Protein AF-A0A920DZ50-F1 (afdb_monomer)

Mean predicted aligned error: 3.48 Å

Structure (mmCIF, N/CA/C/O backbone):
data_AF-A0A920DZ50-F1
#
_entry.id   AF-A0A920DZ50-F1
#
loop_
_atom_site.group_PDB
_atom_site.id
_atom_site.type_symbol
_atom_site.label_atom_id
_atom_site.label_alt_id
_atom_site.label_comp_id
_atom_site.label_asym_id
_atom_site.label_entity_id
_atom_site.label_seq_id
_atom_site.pdbx_PDB_ins_code
_atom_site.Cartn_x
_atom_site.Cartn_y
_atom_site.Cartn_z
_atom_site.occupancy
_atom_site.B_iso_or_equiv
_atom_site.auth_seq_id
_atom_site.auth_comp_id
_atom_site.auth_asym_id
_atom_site.auth_atom_id
_atom_site.pdbx_PDB_model_num
ATOM 1 N N . MET A 1 1 ? 1.547 -5.696 9.632 1.00 77.69 1 MET A N 1
ATOM 2 C CA . MET A 1 1 ? 0.436 -6.673 9.525 1.00 77.69 1 MET A CA 1
ATOM 3 C C . MET A 1 1 ? -0.473 -6.684 10.744 1.00 77.69 1 MET A C 1
ATOM 5 O O . MET A 1 1 ? -1.643 -6.391 10.562 1.00 77.69 1 MET A O 1
ATOM 9 N N . PHE A 1 2 ? 0.017 -6.993 11.954 1.00 88.69 2 PHE A N 1
ATOM 10 C CA . PHE A 1 2 ? -0.827 -7.131 13.159 1.00 88.69 2 PHE A CA 1
ATOM 11 C C . PHE A 1 2 ? -1.741 -5.921 13.422 1.00 88.69 2 PHE A C 1
ATOM 13 O O . PHE A 1 2 ? -2.941 -6.083 13.613 1.00 88.69 2 PHE A O 1
ATOM 20 N N . GLU A 1 3 ? -1.206 -4.700 13.322 1.00 90.31 3 GLU A N 1
ATOM 21 C CA . GLU A 1 3 ? -1.996 -3.473 13.505 1.00 90.31 3 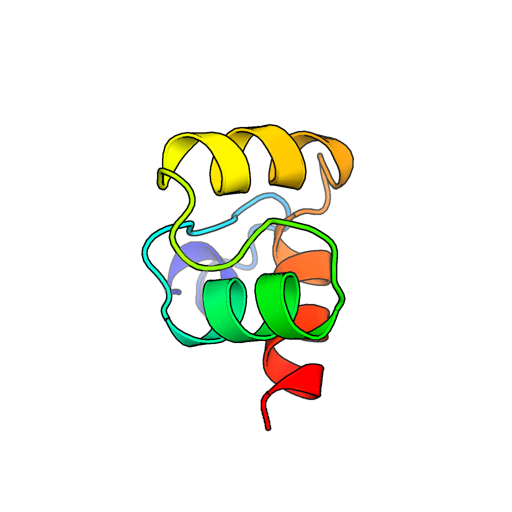GLU A CA 1
ATOM 22 C C . GLU A 1 3 ? -3.187 -3.369 12.534 1.00 90.31 3 GLU A C 1
ATOM 24 O O . GLU A 1 3 ? -4.241 -2.874 12.914 1.00 90.31 3 GLU A O 1
ATOM 29 N N . ILE A 1 4 ? -3.036 -3.859 11.300 1.00 91.06 4 ILE A N 1
ATOM 30 C CA . ILE A 1 4 ? -4.073 -3.797 10.260 1.00 91.06 4 ILE A CA 1
ATOM 31 C C . ILE A 1 4 ? -5.104 -4.911 10.471 1.00 91.06 4 ILE A C 1
ATOM 33 O O . ILE A 1 4 ? -6.299 -4.645 10.493 1.00 91.06 4 ILE A O 1
ATOM 37 N N . PHE A 1 5 ? -4.649 -6.157 10.644 1.00 91.12 5 PHE A N 1
ATOM 38 C CA . PHE A 1 5 ? -5.526 -7.336 10.615 1.00 91.12 5 PHE A CA 1
ATOM 39 C C . PHE A 1 5 ? -6.063 -7.769 11.982 1.00 91.12 5 PHE A C 1
ATOM 41 O O . PHE A 1 5 ? -7.093 -8.432 12.043 1.00 91.12 5 PHE A O 1
ATOM 48 N N . SER A 1 6 ? -5.372 -7.431 13.070 1.00 93.56 6 SER A N 1
ATOM 49 C CA . SER A 1 6 ? -5.752 -7.847 14.426 1.00 93.56 6 SER A CA 1
ATOM 50 C C . SER A 1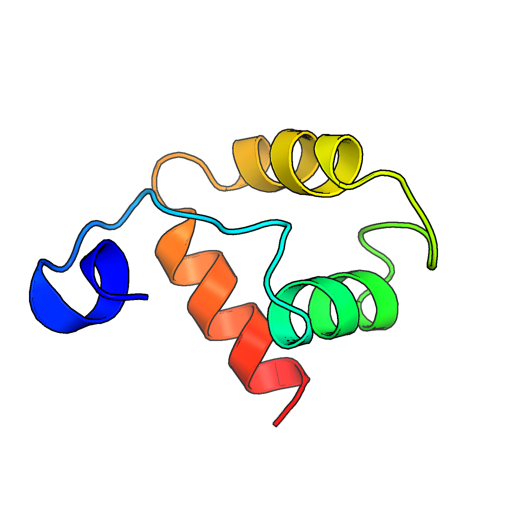 6 ? -6.294 -6.691 15.258 1.00 93.56 6 SER A C 1
ATOM 52 O O . SER A 1 6 ? -7.244 -6.885 16.007 1.00 93.56 6 SER A O 1
ATOM 54 N N . ILE A 1 7 ? -5.715 -5.493 15.125 1.00 93.56 7 ILE A N 1
ATOM 55 C CA . ILE A 1 7 ? -6.181 -4.296 15.849 1.00 93.56 7 ILE A CA 1
ATOM 56 C C . ILE A 1 7 ? -7.178 -3.480 15.018 1.00 93.56 7 ILE A C 1
ATOM 58 O O . ILE A 1 7 ? -8.056 -2.834 15.583 1.00 93.56 7 ILE A O 1
ATOM 62 N N . GLY A 1 8 ? -7.068 -3.501 13.687 1.00 90.69 8 GLY A N 1
ATOM 63 C CA . GLY A 1 8 ? -7.938 -2.717 12.809 1.00 90.69 8 GLY A CA 1
ATOM 64 C C . GLY A 1 8 ? -7.561 -1.236 12.724 1.00 90.69 8 GLY A C 1
ATOM 65 O O . GLY A 1 8 ? -8.425 -0.394 12.484 1.00 90.69 8 GLY A O 1
ATOM 66 N N . LYS A 1 9 ? -6.283 -0.882 12.922 1.00 93.88 9 LYS A N 1
ATOM 67 C CA . LYS A 1 9 ? -5.820 0.484 12.646 1.00 93.88 9 LYS A CA 1
ATOM 68 C C . LYS A 1 9 ? -5.950 0.791 11.158 1.00 93.88 9 LYS A C 1
ATOM 70 O O . LYS A 1 9 ? -5.548 -0.002 10.313 1.00 93.88 9 LYS A O 1
ATOM 75 N N . LEU A 1 10 ? -6.465 1.983 10.868 1.00 92.38 10 LEU A N 1
ATOM 76 C CA . LEU A 1 10 ? -6.724 2.446 9.505 1.00 92.38 10 LEU A CA 1
ATOM 77 C C . LEU A 1 10 ? -5.554 3.227 8.889 1.00 92.38 10 LEU A C 1
ATOM 79 O O . LEU A 1 10 ? -5.516 3.395 7.672 1.00 92.38 10 LEU A O 1
ATOM 83 N N . ASP A 1 11 ? -4.588 3.658 9.705 1.00 94.38 11 ASP A N 1
ATOM 84 C CA . ASP A 1 11 ? -3.504 4.552 9.288 1.00 94.3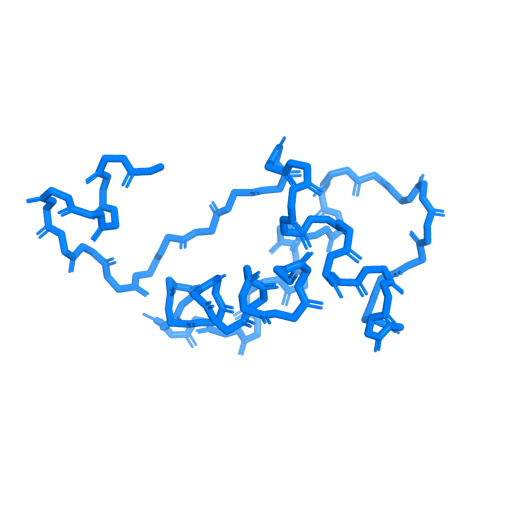8 11 ASP A CA 1
ATOM 85 C C . ASP A 1 11 ? -2.103 3.926 9.389 1.00 94.38 11 ASP A C 1
ATOM 87 O O . ASP A 1 11 ? -1.170 4.487 9.965 1.00 94.38 11 ASP A O 1
ATOM 91 N N . VAL A 1 12 ? -1.949 2.716 8.860 1.00 93.44 12 VAL A N 1
ATOM 92 C CA . VAL A 1 12 ? -0.694 1.951 8.882 1.00 93.44 12 VAL A CA 1
ATOM 93 C C . VAL A 1 12 ? -0.275 1.579 7.465 1.00 93.44 12 VAL A C 1
ATOM 95 O O . VAL A 1 12 ? -1.063 0.993 6.723 1.00 93.44 12 VAL A O 1
ATOM 98 N N . PHE A 1 13 ? 0.985 1.863 7.138 1.00 93.50 13 PHE A N 1
ATOM 99 C CA . PHE A 1 13 ? 1.676 1.468 5.910 1.00 93.50 13 PHE A CA 1
ATOM 100 C C . PHE A 1 13 ? 3.027 0.820 6.255 1.00 93.50 13 PHE A C 1
ATOM 102 O O . PHE A 1 13 ? 3.565 1.045 7.340 1.00 93.50 13 PHE A O 1
ATOM 109 N N . SER A 1 14 ? 3.568 -0.018 5.364 1.00 91.75 14 SER A N 1
ATOM 110 C CA . SER A 1 14 ? 4.876 -0.650 5.563 1.00 91.75 14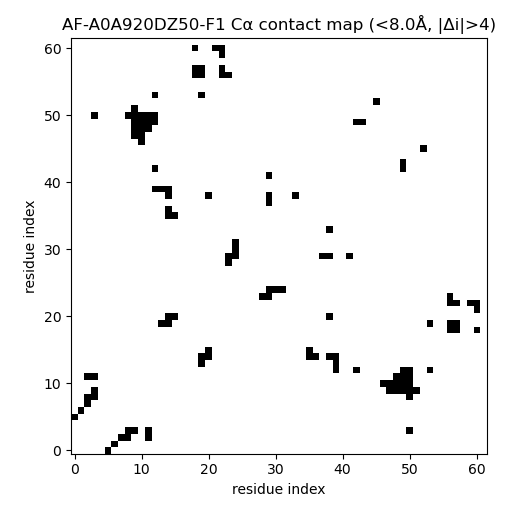 SER A CA 1
ATOM 111 C C . SER A 1 14 ? 5.706 -0.670 4.279 1.00 91.75 14 SER A C 1
ATOM 113 O O . SER A 1 14 ? 5.542 -1.553 3.440 1.00 91.75 14 SER A O 1
ATOM 115 N N . SER A 1 15 ? 6.672 0.244 4.159 1.00 90.44 15 SER A N 1
ATOM 116 C CA . SER A 1 15 ? 7.631 0.297 3.039 1.00 90.44 15 SER A CA 1
ATOM 117 C C . SER A 1 15 ? 8.527 -0.942 2.900 1.00 90.44 15 SER A C 1
ATOM 119 O O . SER A 1 15 ? 9.116 -1.187 1.844 1.00 90.44 15 SER A O 1
ATOM 121 N N . LYS A 1 16 ? 8.647 -1.756 3.955 1.00 89.75 16 LYS A N 1
ATOM 122 C CA . LYS A 1 16 ? 9.435 -2.999 3.943 1.00 89.75 16 LYS A CA 1
ATOM 123 C C . LYS A 1 16 ? 8.684 -4.191 3.346 1.00 89.75 16 LYS A C 1
ATOM 125 O O . LYS A 1 16 ? 9.322 -5.203 3.058 1.00 89.75 16 LYS A O 1
ATOM 130 N N . ASP A 1 17 ? 7.374 -4.078 3.149 1.00 91.38 17 ASP A N 1
ATOM 131 C CA . ASP A 1 17 ? 6.557 -5.131 2.5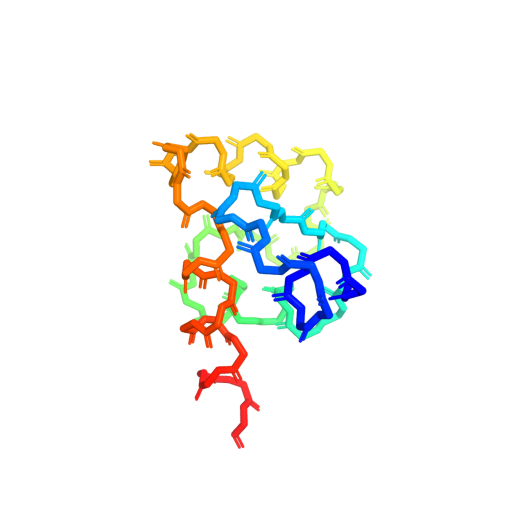53 1.00 91.38 17 ASP A CA 1
ATOM 132 C C . ASP A 1 17 ? 6.851 -5.261 1.050 1.00 91.38 17 ASP A C 1
ATOM 134 O O . ASP A 1 17 ? 6.734 -4.303 0.282 1.00 91.38 17 ASP A O 1
ATOM 138 N N . ALA A 1 18 ? 7.269 -6.453 0.620 1.00 90.31 18 ALA A N 1
ATOM 139 C CA . ALA A 1 18 ? 7.619 -6.689 -0.777 1.00 90.31 18 ALA A CA 1
ATOM 140 C C . ALA A 1 18 ? 6.399 -6.596 -1.709 1.00 90.31 18 ALA A C 1
ATOM 142 O O . ALA A 1 18 ? 6.545 -6.097 -2.824 1.00 90.31 18 ALA A O 1
ATOM 143 N N . GLY A 1 19 ? 5.218 -7.017 -1.243 1.00 91.88 19 GLY A N 1
ATOM 144 C CA . GLY A 1 19 ? 3.969 -6.942 -1.999 1.00 91.88 19 GLY A CA 1
ATOM 145 C C . GLY A 1 19 ? 3.539 -5.497 -2.227 1.00 91.88 19 GLY A C 1
ATOM 146 O O . GLY A 1 19 ? 3.298 -5.107 -3.364 1.00 91.88 19 GLY A O 1
ATOM 147 N N . LEU A 1 20 ? 3.552 -4.659 -1.185 1.00 92.06 20 LEU A N 1
ATOM 148 C CA . LEU A 1 20 ? 3.231 -3.232 -1.321 1.00 92.06 20 LEU A CA 1
ATOM 149 C C . LEU A 1 20 ? 4.195 -2.511 -2.265 1.00 92.06 20 LEU A C 1
ATOM 151 O O . LEU A 1 20 ? 3.757 -1.745 -3.123 1.00 92.06 20 LEU A O 1
ATOM 155 N N . ARG A 1 21 ? 5.504 -2.778 -2.162 1.00 91.31 21 ARG A N 1
ATOM 156 C CA . ARG A 1 21 ? 6.477 -2.188 -3.095 1.00 91.31 21 ARG A CA 1
ATOM 157 C C . ARG A 1 21 ? 6.238 -2.643 -4.529 1.00 91.31 21 ARG A C 1
ATOM 159 O O . ARG A 1 21 ? 6.260 -1.809 -5.428 1.00 91.31 21 ARG A O 1
ATOM 166 N N . ALA A 1 22 ? 6.002 -3.937 -4.748 1.00 91.62 22 ALA A N 1
ATOM 167 C CA . ALA A 1 22 ? 5.697 -4.465 -6.074 1.00 91.62 22 ALA A CA 1
ATOM 168 C C . ALA A 1 22 ? 4.435 -3.806 -6.650 1.00 91.62 22 ALA A C 1
ATOM 170 O O . ALA A 1 22 ? 4.459 -3.343 -7.786 1.00 91.62 22 ALA A O 1
ATOM 171 N N . ALA A 1 23 ? 3.385 -3.657 -5.843 1.00 93.50 23 ALA A N 1
ATOM 172 C CA . ALA A 1 23 ? 2.141 -3.000 -6.229 1.00 93.50 23 ALA A CA 1
ATOM 173 C C . ALA A 1 23 ? 2.363 -1.544 -6.652 1.00 93.50 23 ALA A C 1
ATOM 175 O O . ALA A 1 23 ? 1.879 -1.110 -7.698 1.00 93.50 23 ALA A O 1
ATOM 176 N N . MET A 1 24 ? 3.120 -0.791 -5.849 1.00 92.38 24 MET A N 1
ATOM 177 C CA . MET A 1 24 ? 3.422 0.618 -6.108 1.00 92.38 24 MET A CA 1
ATOM 178 C C . MET A 1 24 ? 4.305 0.794 -7.345 1.00 92.38 24 MET A C 1
ATOM 180 O O . MET A 1 24 ? 4.063 1.706 -8.137 1.00 92.38 24 MET A O 1
ATOM 184 N N . ASN A 1 25 ? 5.276 -0.098 -7.545 1.00 91.81 25 ASN A N 1
ATOM 185 C CA . ASN A 1 25 ? 6.134 -0.102 -8.730 1.00 91.81 25 ASN A CA 1
ATOM 186 C C . ASN A 1 25 ? 5.334 -0.452 -9.992 1.00 91.81 25 ASN A C 1
ATOM 188 O O . ASN A 1 25 ? 5.410 0.269 -10.984 1.00 91.81 25 ASN A O 1
ATOM 192 N N . ASN A 1 26 ? 4.502 -1.497 -9.938 1.00 90.88 26 ASN A N 1
ATOM 193 C CA . ASN A 1 26 ? 3.641 -1.917 -11.049 1.00 90.88 26 ASN A CA 1
ATOM 194 C C . ASN A 1 26 ? 2.613 -0.841 -11.417 1.00 90.88 26 ASN A C 1
ATOM 196 O O . ASN A 1 26 ? 2.303 -0.649 -12.589 1.00 90.88 26 ASN A O 1
ATOM 200 N N . SER A 1 27 ? 2.117 -0.106 -10.421 1.00 89.19 27 SER A N 1
ATOM 201 C CA . SER A 1 27 ? 1.178 1.003 -10.620 1.00 89.19 27 SER A CA 1
ATOM 202 C C . SER A 1 27 ? 1.857 2.291 -11.109 1.00 89.19 27 SER A C 1
ATOM 204 O O . SER A 1 27 ? 1.176 3.292 -11.319 1.00 89.19 27 SER A O 1
ATOM 206 N N . GLY A 1 28 ? 3.189 2.308 -11.247 1.00 87.69 28 GLY A N 1
ATOM 207 C CA . GLY A 1 28 ? 3.954 3.496 -11.637 1.00 87.69 28 GLY A CA 1
ATOM 208 C C . GLY A 1 28 ? 3.938 4.623 -10.596 1.00 87.69 28 GLY A C 1
ATOM 209 O O . GLY A 1 28 ? 4.225 5.770 -10.933 1.00 87.69 28 GLY A O 1
ATOM 210 N N . MET A 1 29 ? 3.589 4.323 -9.339 1.00 88.50 29 MET A N 1
ATOM 211 C CA . MET A 1 29 ? 3.524 5.312 -8.254 1.00 88.50 29 MET A CA 1
ATOM 212 C C . MET A 1 29 ? 4.918 5.731 -7.786 1.00 88.50 29 MET A C 1
ATOM 214 O O . MET A 1 29 ? 5.159 6.903 -7.496 1.00 88.50 29 MET A O 1
ATOM 218 N N . VAL A 1 30 ? 5.830 4.762 -7.706 1.00 87.69 30 VAL A N 1
ATOM 219 C CA . VAL A 1 30 ? 7.223 4.937 -7.287 1.00 87.69 30 VAL A CA 1
ATOM 220 C C . VAL A 1 30 ? 8.115 4.199 -8.282 1.00 87.69 30 VAL A C 1
ATOM 222 O O . VAL A 1 30 ? 7.705 3.212 -8.892 1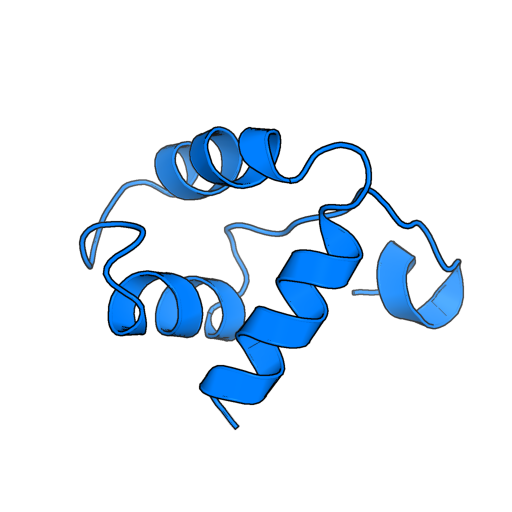.00 87.69 30 VAL A O 1
ATOM 225 N N . LYS A 1 31 ? 9.331 4.706 -8.497 1.00 83.81 31 LYS A N 1
ATOM 226 C CA . LYS A 1 31 ? 10.289 4.082 -9.409 1.00 83.81 31 LYS A CA 1
ATOM 227 C C . LYS A 1 31 ? 10.845 2.802 -8.781 1.00 83.81 31 LYS A C 1
ATOM 229 O O . LYS A 1 31 ? 11.254 2.818 -7.617 1.00 83.81 31 LYS A O 1
ATOM 234 N N . THR A 1 32 ? 10.922 1.727 -9.560 1.00 76.38 32 THR A N 1
ATOM 235 C CA . THR A 1 32 ? 11.547 0.469 -9.135 1.00 76.38 32 THR A CA 1
ATOM 236 C C . THR A 1 32 ? 12.962 0.737 -8.609 1.00 76.38 32 THR A C 1
ATOM 238 O O . THR A 1 32 ? 13.696 1.525 -9.202 1.00 76.38 32 THR A O 1
ATOM 241 N N . GLU A 1 33 ? 13.310 0.120 -7.475 1.00 77.38 33 GLU A N 1
ATOM 242 C CA . GLU A 1 33 ? 14.577 0.309 -6.731 1.00 77.38 33 GLU A CA 1
ATOM 243 C C . GLU A 1 33 ? 14.758 1.655 -6.001 1.00 77.38 33 GLU A C 1
ATOM 245 O O . GLU A 1 33 ? 15.856 1.983 -5.557 1.00 77.38 33 GLU A O 1
ATOM 250 N N . SER A 1 34 ? 13.685 2.428 -5.808 1.00 81.00 34 SER A N 1
ATOM 251 C CA . SER A 1 34 ? 13.730 3.609 -4.931 1.00 81.00 34 SER A CA 1
ATOM 252 C C . SER A 1 34 ? 14.024 3.252 -3.465 1.00 81.00 34 SER A C 1
ATOM 254 O O . SER A 1 34 ? 13.723 2.148 -3.002 1.00 81.00 34 SER A O 1
ATOM 256 N N . ASP A 1 35 ? 14.560 4.220 -2.716 1.00 88.00 35 ASP A N 1
ATOM 257 C CA . ASP A 1 35 ? 14.756 4.119 -1.265 1.00 88.00 35 ASP A CA 1
ATOM 258 C C . ASP A 1 35 ? 13.419 3.870 -0.544 1.00 88.00 35 ASP A C 1
ATOM 260 O O . ASP A 1 35 ? 12.371 4.366 -0.960 1.00 88.00 35 ASP A O 1
ATOM 264 N N . TRP A 1 36 ? 13.438 3.122 0.561 1.00 87.00 36 TRP A N 1
ATOM 265 C CA . TRP A 1 36 ? 12.243 2.827 1.361 1.00 87.00 36 TRP A CA 1
ATOM 266 C C . TRP A 1 36 ? 11.545 4.094 1.854 1.00 87.00 36 TRP A C 1
ATOM 268 O O . TRP A 1 36 ? 10.316 4.130 1.900 1.00 87.00 36 TRP A O 1
ATOM 278 N N . LYS A 1 37 ? 12.316 5.154 2.123 1.00 88.56 37 LYS A N 1
ATOM 279 C CA . LYS A 1 37 ? 11.779 6.455 2.536 1.00 88.56 37 LYS A CA 1
ATOM 280 C C . LYS A 1 37 ? 10.820 7.056 1.513 1.00 88.56 37 LYS A C 1
ATOM 282 O O . LYS A 1 37 ? 9.822 7.642 1.908 1.00 88.56 37 LYS A O 1
ATOM 287 N N . LEU A 1 38 ? 11.068 6.860 0.215 1.00 90.81 38 LEU A N 1
ATOM 288 C CA . LEU A 1 38 ? 10.186 7.372 -0.840 1.00 90.81 38 LEU A CA 1
ATOM 289 C C . LEU A 1 38 ? 8.805 6.711 -0.809 1.00 90.81 38 LEU A C 1
ATOM 291 O O . LEU A 1 38 ? 7.810 7.370 -1.097 1.00 90.81 38 LEU A O 1
ATOM 295 N N . TYR A 1 39 ? 8.725 5.429 -0.447 1.00 91.38 39 TYR A N 1
ATOM 296 C CA . TYR A 1 39 ? 7.439 4.742 -0.305 1.00 91.38 39 TYR A CA 1
ATOM 297 C C . TYR A 1 39 ? 6.677 5.260 0.915 1.00 91.38 39 TYR A C 1
ATOM 299 O O . TYR A 1 39 ? 5.473 5.489 0.818 1.00 91.38 39 TYR A O 1
ATOM 307 N N . ASP A 1 40 ? 7.376 5.484 2.033 1.00 91.12 40 ASP A N 1
ATOM 308 C CA . ASP A 1 40 ? 6.772 6.046 3.243 1.00 91.12 40 ASP A CA 1
ATOM 309 C C . ASP A 1 40 ? 6.264 7.475 2.986 1.00 91.12 40 ASP A C 1
ATOM 311 O O . ASP A 1 40 ? 5.091 7.752 3.232 1.00 91.12 40 ASP A O 1
ATOM 315 N N . GLU A 1 41 ? 7.079 8.340 2.371 1.00 92.88 41 GLU A N 1
ATOM 316 C CA . GLU A 1 41 ? 6.678 9.696 1.964 1.00 92.88 41 GLU A CA 1
ATOM 317 C C . GLU A 1 41 ? 5.504 9.687 0.980 1.00 92.88 41 GLU A C 1
ATOM 319 O O . GLU A 1 41 ? 4.588 10.503 1.085 1.00 92.88 41 GLU A O 1
ATOM 324 N N . TYR A 1 42 ? 5.490 8.757 0.021 1.00 92.00 42 TYR A N 1
ATOM 325 C CA . TYR A 1 42 ? 4.365 8.631 -0.900 1.00 92.00 42 TYR A CA 1
ATOM 326 C C . TYR A 1 42 ? 3.085 8.253 -0.153 1.00 92.00 42 TYR A C 1
ATOM 328 O O . TYR A 1 42 ? 2.023 8.814 -0.441 1.00 92.00 42 TYR A O 1
ATOM 336 N N . SER A 1 43 ? 3.192 7.326 0.804 1.00 92.88 43 SER A N 1
ATOM 337 C CA . SER A 1 43 ? 2.058 6.804 1.563 1.00 92.88 43 SER A CA 1
ATOM 338 C C . SER A 1 43 ? 1.357 7.866 2.410 1.00 92.88 43 SER A C 1
ATOM 340 O O . SER A 1 43 ? 0.158 7.744 2.649 1.00 92.88 43 SER A O 1
ATOM 342 N N . GLU A 1 44 ? 2.046 8.948 2.789 1.00 93.12 44 GLU A N 1
ATOM 343 C CA . GLU A 1 44 ? 1.450 10.078 3.517 1.00 93.12 44 GLU A CA 1
ATOM 344 C C . GLU A 1 44 ? 0.264 10.707 2.772 1.00 93.12 44 GLU A C 1
ATOM 346 O O . GLU A 1 44 ? -0.670 11.202 3.399 1.00 93.12 44 GLU A O 1
ATOM 351 N N . ARG A 1 45 ? 0.216 10.606 1.435 1.00 92.81 45 ARG A N 1
ATOM 352 C CA . ARG A 1 45 ? -0.941 11.056 0.636 1.00 92.81 45 ARG A CA 1
ATOM 353 C C . ARG A 1 45 ? -2.229 10.295 0.932 1.00 92.81 45 ARG A C 1
ATOM 355 O O . ARG A 1 45 ? -3.308 10.791 0.621 1.00 92.81 45 ARG A O 1
ATOM 362 N N . TRP A 1 46 ? -2.121 9.090 1.481 1.00 93.56 46 TRP A N 1
ATOM 363 C CA . TRP A 1 46 ? -3.262 8.258 1.849 1.00 93.56 46 TRP A CA 1
ATOM 364 C C . TRP A 1 46 ? -3.631 8.397 3.323 1.00 93.56 46 TRP A C 1
ATOM 366 O O . TRP A 1 46 ? -4.565 7.732 3.765 1.00 93.56 46 TRP A O 1
ATOM 376 N N . SER A 1 47 ? -2.924 9.230 4.091 1.00 92.69 47 SER A N 1
ATOM 377 C CA . SER A 1 47 ? -3.297 9.546 5.470 1.00 92.69 47 SER A CA 1
ATOM 378 C C . SER A 1 47 ? -4.677 10.225 5.504 1.00 92.69 47 SER A C 1
ATOM 380 O O . SER A 1 47 ? -4.957 11.066 4.643 1.00 92.69 47 SER A O 1
ATOM 382 N N . PRO A 1 48 ? -5.575 9.874 6.447 1.00 94.25 48 PRO A N 1
ATOM 383 C CA . PRO A 1 48 ? -5.394 8.972 7.595 1.00 94.25 48 PRO A CA 1
ATOM 384 C C . PRO A 1 48 ? -5.851 7.516 7.340 1.00 94.25 48 PRO A C 1
ATOM 386 O O . PRO A 1 48 ? -6.198 6.794 8.274 1.00 94.25 48 PRO A O 1
ATOM 389 N N . TYR A 1 49 ? -5.919 7.078 6.080 1.00 95.31 49 TYR A N 1
ATOM 390 C CA . TYR A 1 49 ? -6.453 5.775 5.657 1.00 95.31 49 TYR A CA 1
ATOM 391 C C . TYR A 1 49 ? -5.423 4.909 4.913 1.00 95.31 49 TYR A C 1
ATOM 393 O O . TYR A 1 49 ? -5.760 4.131 4.012 1.00 95.31 49 TYR A O 1
ATOM 401 N N . ARG A 1 50 ? -4.146 5.006 5.299 1.00 94.56 50 ARG A N 1
ATOM 402 C CA . ARG A 1 50 ? -3.026 4.286 4.666 1.00 94.56 50 ARG A CA 1
ATOM 403 C C . ARG A 1 50 ? -3.194 2.761 4.628 1.00 94.56 50 ARG A C 1
ATOM 405 O O . ARG A 1 50 ? -2.723 2.103 3.696 1.00 94.56 50 ARG A O 1
ATOM 412 N N . SER A 1 51 ? -3.899 2.180 5.596 1.00 94.25 51 SER A N 1
ATOM 413 C CA . SER A 1 51 ? -4.152 0.735 5.625 1.00 94.25 51 SER A CA 1
ATOM 414 C C . SER A 1 51 ? -5.137 0.294 4.552 1.00 94.25 51 SER A C 1
ATOM 416 O O . SER A 1 51 ? -4.974 -0.788 3.997 1.00 94.25 51 SER A O 1
A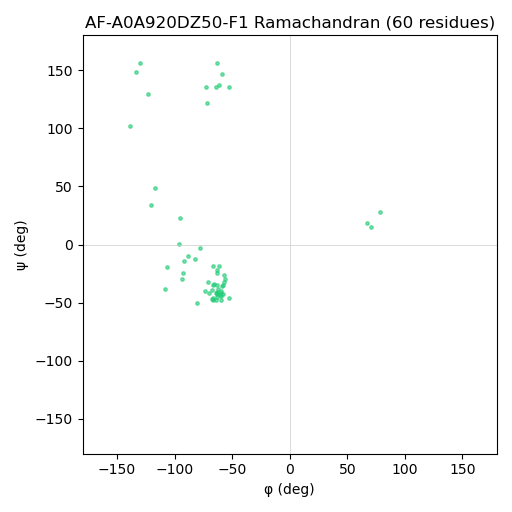TOM 418 N N . ILE A 1 52 ? -6.103 1.144 4.195 1.00 93.75 52 ILE A N 1
ATOM 419 C CA . ILE A 1 52 ? -7.040 0.865 3.100 1.00 93.75 52 ILE A CA 1
ATOM 420 C C . ILE A 1 52 ? -6.282 0.850 1.771 1.00 93.75 52 ILE A C 1
ATOM 422 O O . ILE A 1 52 ? -6.418 -0.096 0.997 1.00 93.75 52 ILE A O 1
ATOM 426 N N . ALA A 1 53 ? -5.411 1.837 1.540 1.00 93.94 53 ALA A N 1
ATOM 427 C CA . ALA A 1 53 ? -4.541 1.848 0.365 1.00 93.94 53 ALA A CA 1
ATOM 428 C C . ALA A 1 53 ? -3.660 0.588 0.296 1.00 93.94 53 ALA A C 1
ATOM 430 O O . ALA A 1 53 ? -3.561 -0.035 -0.758 1.00 93.94 53 ALA A O 1
ATOM 431 N N . SER A 1 54 ? -3.102 0.157 1.433 1.00 93.44 54 SER A N 1
ATOM 432 C CA . SER A 1 54 ? -2.300 -1.073 1.520 1.00 93.44 54 SER A CA 1
ATOM 433 C C . SER A 1 54 ? -3.089 -2.324 1.101 1.00 93.44 54 SER A C 1
ATOM 435 O O . SER A 1 54 ? -2.576 -3.151 0.353 1.00 93.44 54 SER A O 1
ATOM 437 N N . LEU A 1 55 ? -4.359 -2.441 1.509 1.00 93.06 55 LEU A N 1
ATOM 438 C CA . LEU A 1 55 ? -5.232 -3.549 1.096 1.00 93.06 55 LEU A CA 1
ATOM 439 C C . LEU A 1 55 ? -5.487 -3.555 -0.416 1.00 93.06 55 LEU A C 1
ATOM 441 O O . LEU A 1 55 ? -5.446 -4.613 -1.045 1.00 93.06 55 LEU A O 1
ATOM 445 N N . HIS A 1 56 ? -5.723 -2.383 -1.009 1.00 93.56 56 HIS A N 1
ATOM 446 C CA . HIS A 1 56 ? -5.885 -2.267 -2.458 1.00 93.56 56 HIS A CA 1
ATOM 447 C C . HIS A 1 56 ? -4.605 -2.635 -3.208 1.00 93.56 56 HIS A C 1
ATOM 449 O O . HIS A 1 56 ? -4.682 -3.341 -4.207 1.00 93.56 56 HIS A O 1
ATOM 455 N N . LEU A 1 57 ? -3.446 -2.204 -2.708 1.00 93.31 57 LEU A N 1
ATOM 456 C CA . LEU A 1 57 ? -2.146 -2.533 -3.285 1.00 93.31 57 LEU A CA 1
ATOM 457 C C . LEU A 1 57 ? -1.853 -4.038 -3.237 1.00 93.31 57 LEU A C 1
ATOM 459 O O . LEU A 1 57 ? -1.386 -4.588 -4.225 1.00 93.31 57 LEU A O 1
ATOM 463 N N . TRP A 1 58 ? -2.168 -4.747 -2.149 1.00 92.69 58 TRP A N 1
ATOM 464 C CA . TRP A 1 58 ? -2.008 -6.210 -2.157 1.00 92.69 58 TRP A CA 1
ATOM 465 C C . TRP A 1 58 ? -2.891 -6.887 -3.196 1.00 92.69 58 TRP A C 1
ATOM 467 O O . TRP A 1 58 ? -2.435 -7.802 -3.870 1.00 92.69 58 TRP A O 1
ATOM 477 N N . LYS A 1 59 ? -4.117 -6.396 -3.386 1.00 92.75 59 LYS A N 1
ATOM 478 C CA . LYS A 1 59 ? -5.043 -6.953 -4.376 1.00 92.75 59 LYS A CA 1
ATOM 479 C C . LYS A 1 59 ? -4.587 -6.755 -5.828 1.00 92.75 59 LYS A C 1
ATOM 481 O O . LYS A 1 59 ? -5.105 -7.429 -6.707 1.00 92.75 59 LYS A O 1
ATOM 486 N N . THR A 1 60 ? -3.673 -5.824 -6.106 1.00 91.12 60 THR A N 1
ATOM 487 C CA . THR A 1 60 ? -3.121 -5.647 -7.461 1.00 91.12 60 THR A CA 1
ATOM 488 C C . THR A 1 60 ? -1.898 -6.518 -7.740 1.00 91.12 60 THR A C 1
ATOM 490 O O . THR A 1 60 ? -1.446 -6.560 -8.883 1.00 91.12 60 THR A O 1
ATOM 493 N N . VAL A 1 61 ? -1.340 -7.165 -6.713 1.00 86.50 61 VAL A N 1
ATOM 494 C CA . VAL A 1 61 ? -0.177 -8.065 -6.818 1.00 86.50 61 VAL A CA 1
ATOM 495 C C . VAL A 1 61 ? -0.570 -9.535 -6.667 1.00 86.50 61 VAL A C 1
ATOM 497 O O . VAL A 1 61 ? 0.208 -10.394 -7.078 1.00 86.50 61 VAL A O 1
ATOM 500 N N . ASP A 1 62 ? -1.745 -9.801 -6.095 1.00 69.38 62 ASP A N 1
ATOM 501 C CA . ASP A 1 62 ? -2.444 -11.092 -6.182 1.00 69.38 62 ASP A CA 1
ATOM 502 C C . ASP A 1 62 ? -2.771 -11.445 -7.646 1.00 69.38 62 ASP A C 1
ATOM 504 O O . ASP A 1 62 ? -2.501 -12.599 -8.051 1.00 69.38 62 ASP A O 1
#

Nearest PDB structures (foldseek):
  2h56-assembly2_B  TM=7.991E-01  e=2.176E-02  Halalkalibacterium halodurans
  4b21-assembly1_A  TM=9.017E-01  e=7.496E-02  Schizosaccharomyces pombe
  2h56-assembly3_C  TM=7.978E-01  e=4.680E-02  Halalkalibacterium halodurans
  3s6i-assembly1_A  TM=8.971E-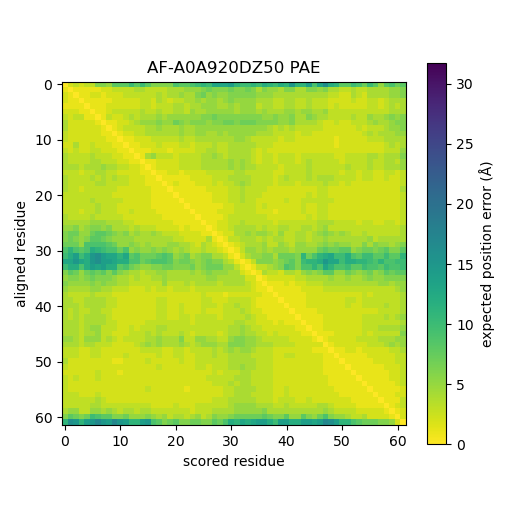01  e=5.234E-01  Schizosaccharomyces pombe 972h-

Solvent-accessible surface area (backbone atoms only — not comparable to full-atom values): 3591 Å² total; per-residue (Å²): 107,61,55,50,79,74,69,60,47,43,64,46,7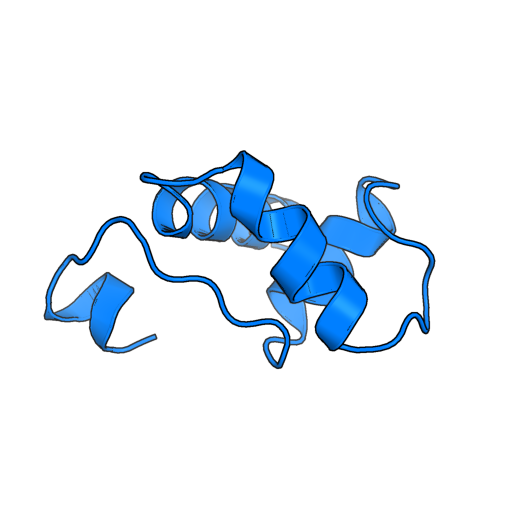8,60,56,83,39,66,53,46,48,50,22,34,34,75,69,66,76,44,65,81,90,59,62,53,64,59,51,49,63,56,44,56,78,42,60,74,40,21,27,57,54,48,54,55,27,41,65,71,62,110

Radius of gyration: 10.82 Å; Cα contacts (8 Å, |Δi|>4): 63; chains: 1; bounding box: 23×22×28 Å

pLDDT: mean 90.38, std 4.83, range [69.38, 95.31]

Sequence (62 aa):
MFEIFSIGKLDVFSSKDAGLRAAMNNSGMVKTESDWKLYDEYSERWSPYRSIASLHLWKTVD

Foldseek 3Di:
DCCCPPVNQQADDDLPDPQLLVLCCVVVVDPPPDDSVVVVVSLCVCPPRSSVVVVVSNVSSD

Secondary structure (DSSP, 8-state):
-HIIIII--SS---TT-HHHHHHHHHTTSS-TT--HHHHHHHHGGGTT-HHHHHHHHHHTT-